Protein AF-A0A7Y2I705-F1 (afdb_monomer_lite)

Foldseek 3Di:
DDDDPVVVVVVVVVVQVVCCVPVVDHPVNCVCVVVQDDLPDQWHADPVPRDIDGSVDQADPPPRDGHDD

pLDDT: mean 77.82, std 11.66, range [48.62, 94.31]

Secondary structure (DSSP, 8-state):
----HHHHHHHHHHHHHHHHHHH---TGGGGGGGGS--TTSS-EE-TTT--EE-TT-SB-TTT--B---

Radius of gyration: 18.63 Å; chains: 1; bounding box: 35×22×52 Å

Structure (mmCIF, N/CA/C/O backbone):
data_AF-A0A7Y2I705-F1
#
_entry.id   AF-A0A7Y2I705-F1
#
loop_
_atom_site.group_PDB
_atom_site.id
_atom_site.type_symbol
_atom_site.label_atom_id
_atom_site.label_alt_id
_atom_site.label_comp_id
_atom_site.label_asym_id
_atom_site.label_entity_id
_atom_site.label_seq_id
_atom_site.pdbx_PDB_ins_code
_atom_site.Cartn_x
_atom_site.Cartn_y
_atom_site.Cartn_z
_atom_site.occupancy
_atom_site.B_iso_or_equiv
_atom_site.auth_seq_id
_atom_site.auth_comp_id
_atom_site.auth_asym_id
_atom_site.auth_atom_id
_atom_site.pdbx_PDB_model_num
ATOM 1 N N . MET A 1 1 ? -12.005 2.364 34.488 1.00 51.84 1 MET A N 1
ATOM 2 C CA . MET A 1 1 ? -12.551 2.473 33.117 1.00 51.84 1 MET A CA 1
ATOM 3 C C . MET A 1 1 ? -12.500 1.089 32.481 1.00 51.84 1 MET A C 1
ATOM 5 O O . MET A 1 1 ? -11.409 0.552 32.366 1.00 51.84 1 MET A O 1
ATOM 9 N N . LYS A 1 2 ? -13.642 0.461 32.173 1.00 71.44 2 LYS A N 1
ATOM 10 C CA . LYS A 1 2 ? -13.688 -0.826 31.455 1.00 71.44 2 LYS A CA 1
ATOM 11 C C . LYS A 1 2 ? -14.506 -0.622 30.185 1.00 71.44 2 LYS A C 1
ATOM 13 O O . LYS A 1 2 ? -15.692 -0.323 30.273 1.00 71.44 2 LYS A O 1
ATOM 18 N N . VAL A 1 3 ? -13.845 -0.713 29.039 1.00 76.56 3 VAL A N 1
ATOM 19 C CA . VAL A 1 3 ? -14.483 -0.621 27.721 1.00 76.56 3 VAL A CA 1
ATOM 20 C C . VAL A 1 3 ? -15.226 -1.931 27.462 1.00 76.56 3 VAL A C 1
ATOM 22 O O . VAL A 1 3 ? -14.696 -3.002 27.771 1.00 76.56 3 VAL A O 1
ATOM 25 N N . LYS A 1 4 ? -16.463 -1.872 26.952 1.00 85.69 4 LYS A N 1
ATOM 26 C CA . LYS A 1 4 ? -17.216 -3.091 26.631 1.00 85.69 4 LYS A CA 1
ATOM 27 C C . LYS A 1 4 ? -16.652 -3.697 25.349 1.00 85.69 4 LYS A C 1
ATOM 29 O O . LYS A 1 4 ? -16.289 -2.976 24.427 1.00 85.69 4 LYS A O 1
ATOM 34 N N . ALA A 1 5 ? -16.643 -5.024 25.243 1.00 80.75 5 ALA A N 1
ATOM 35 C CA . ALA A 1 5 ? -16.209 -5.704 24.018 1.00 80.75 5 ALA A CA 1
ATOM 36 C C . ALA A 1 5 ? -17.007 -5.251 22.771 1.00 80.75 5 ALA A C 1
ATOM 38 O O . ALA A 1 5 ? -16.461 -5.173 21.673 1.00 80.75 5 ALA A O 1
ATOM 39 N N . SER A 1 6 ? -18.274 -4.864 22.957 1.00 84.62 6 SER A N 1
ATOM 40 C CA . SER A 1 6 ? -19.123 -4.269 21.918 1.00 84.62 6 SER A CA 1
ATOM 41 C C . SER A 1 6 ? -18.596 -2.936 21.382 1.00 84.62 6 SER A C 1
ATOM 43 O O . SER A 1 6 ? -18.793 -2.618 20.211 1.00 84.62 6 SER A O 1
ATOM 45 N N . ASP A 1 7 ? -17.920 -2.149 22.220 1.00 88.62 7 ASP A N 1
ATOM 46 C CA . ASP A 1 7 ? -17.386 -0.845 21.826 1.00 88.62 7 ASP A CA 1
ATOM 47 C C . ASP A 1 7 ? -16.179 -1.026 20.900 1.00 88.62 7 ASP A C 1
ATOM 49 O O . ASP A 1 7 ? -16.036 -0.289 19.927 1.00 88.62 7 ASP A O 1
ATOM 53 N N . ALA A 1 8 ? -15.368 -2.065 21.138 1.00 87.12 8 ALA A N 1
ATOM 54 C CA . ALA A 1 8 ? -14.260 -2.429 20.258 1.00 87.12 8 ALA A CA 1
ATOM 55 C C . ALA A 1 8 ? -14.760 -2.834 18.861 1.00 87.12 8 ALA A C 1
ATOM 57 O O . ALA A 1 8 ? -14.259 -2.335 17.857 1.00 87.12 8 ALA A O 1
ATOM 58 N N . GLN A 1 9 ? -15.803 -3.666 18.783 1.00 88.50 9 GLN A N 1
ATOM 59 C CA . GLN A 1 9 ? -16.411 -4.057 17.502 1.00 88.50 9 GLN A CA 1
ATOM 60 C C . GLN A 1 9 ? -16.972 -2.848 16.744 1.00 88.50 9 GLN A C 1
ATOM 62 O O . GLN A 1 9 ? -16.795 -2.722 15.531 1.00 88.50 9 GLN A O 1
ATOM 67 N N . ARG A 1 10 ? -17.613 -1.924 17.465 1.00 92.06 10 ARG A N 1
ATOM 68 C CA . ARG A 1 10 ? -18.164 -0.698 16.882 1.00 92.06 10 ARG A CA 1
ATOM 69 C C . ARG A 1 10 ? -17.068 0.241 16.377 1.00 92.06 10 ARG A C 1
ATOM 71 O O . ARG A 1 10 ? -17.224 0.811 15.302 1.00 92.06 10 ARG A O 1
ATOM 78 N N . ALA A 1 11 ? -15.963 0.367 17.109 1.00 91.12 11 ALA A N 1
ATOM 79 C CA . ALA A 1 11 ? -14.802 1.136 16.674 1.00 91.12 11 ALA A CA 1
ATOM 80 C C . ALA A 1 11 ? -14.183 0.547 15.397 1.00 91.12 11 ALA A C 1
ATOM 82 O O . ALA A 1 11 ? -13.960 1.279 14.437 1.00 91.12 11 ALA A O 1
ATOM 83 N N . VAL A 1 12 ? -14.001 -0.777 15.337 1.00 90.50 12 VAL A N 1
ATOM 84 C CA . VAL A 1 12 ? -13.495 -1.464 14.134 1.00 90.50 12 VAL A CA 1
ATOM 85 C C . VAL A 1 12 ? -14.401 -1.210 12.927 1.00 90.50 12 VAL A C 1
ATOM 87 O O . VAL A 1 12 ? -13.906 -0.914 11.843 1.00 90.50 12 VAL A O 1
ATOM 90 N N . ALA A 1 13 ? -15.724 -1.258 13.101 1.00 91.06 13 ALA A N 1
ATOM 91 C CA . ALA A 1 13 ? -16.663 -0.993 12.011 1.00 91.06 13 ALA A CA 1
ATOM 92 C C . ALA A 1 13 ? -16.576 0.447 11.470 1.00 91.06 13 ALA A C 1
ATOM 94 O O . ALA A 1 13 ? -16.744 0.658 10.268 1.00 91.06 13 ALA A O 1
ATOM 95 N N . ILE A 1 14 ? -16.313 1.432 12.336 1.00 94.31 14 ILE A N 1
ATOM 96 C CA . ILE A 1 14 ? -16.090 2.828 11.924 1.00 94.31 14 ILE A CA 1
ATOM 97 C C . ILE A 1 14 ? -14.793 2.929 11.118 1.00 94.31 14 ILE A C 1
ATOM 99 O O . ILE A 1 14 ? -14.811 3.440 10.002 1.00 94.31 14 ILE A O 1
ATOM 103 N N . LEU A 1 15 ? -13.702 2.359 11.636 1.00 92.75 15 LEU A N 1
ATOM 104 C CA . LEU A 1 15 ? -12.397 2.389 10.973 1.00 92.75 15 LEU A CA 1
ATOM 105 C C . LEU A 1 15 ? -12.429 1.719 9.594 1.00 92.75 15 LEU A C 1
ATOM 107 O O . LEU A 1 15 ? -11.890 2.271 8.639 1.00 92.75 15 LEU A O 1
ATOM 111 N N . LYS A 1 16 ? -13.116 0.576 9.455 1.00 89.06 16 LYS A N 1
ATOM 112 C CA . LYS A 1 16 ? -13.284 -0.091 8.153 1.00 89.06 16 LYS A CA 1
ATOM 113 C C . LYS A 1 16 ? -14.025 0.786 7.142 1.00 89.06 16 LYS A C 1
ATOM 115 O O . LYS A 1 16 ? -13.628 0.855 5.984 1.00 89.06 16 LYS A O 1
ATOM 120 N N . LYS A 1 17 ? -15.092 1.473 7.566 1.00 89.19 17 LYS A N 1
ATOM 121 C CA . LYS A 1 17 ? -15.840 2.381 6.680 1.00 89.19 17 LYS A CA 1
ATOM 122 C C . LYS A 1 17 ? -14.997 3.571 6.234 1.00 89.19 17 LYS A C 1
ATOM 124 O O . LYS A 1 17 ? -15.044 3.927 5.059 1.00 89.19 17 LYS A O 1
ATOM 129 N N . ASP A 1 18 ? -14.239 4.164 7.150 1.00 91.31 18 ASP A N 1
ATOM 130 C CA . ASP A 1 18 ? -13.376 5.301 6.832 1.00 91.31 18 ASP A CA 1
ATOM 131 C C . ASP A 1 18 ? -12.226 4.898 5.905 1.00 91.31 18 ASP A C 1
ATOM 133 O O . ASP A 1 18 ? -11.930 5.631 4.961 1.00 91.31 18 ASP A O 1
ATOM 137 N N . PHE A 1 19 ? -11.636 3.714 6.103 1.00 87.31 19 PHE A N 1
ATOM 138 C CA . PHE A 1 19 ? -10.637 3.150 5.193 1.00 87.31 19 PHE A CA 1
ATOM 139 C C . PHE A 1 19 ? -11.175 3.066 3.761 1.00 87.31 19 PHE A C 1
ATOM 141 O O . PHE A 1 19 ? -10.620 3.705 2.873 1.00 87.31 19 PHE A O 1
ATOM 148 N N . ILE A 1 20 ? -12.307 2.383 3.554 1.00 88.25 20 ILE A N 1
ATOM 149 C CA . ILE A 1 20 ? -12.910 2.225 2.219 1.00 88.25 20 ILE A CA 1
ATOM 150 C C . ILE A 1 20 ? -13.224 3.590 1.599 1.00 88.25 20 ILE A C 1
ATOM 152 O O . ILE A 1 20 ? -12.936 3.833 0.431 1.00 88.25 20 ILE A O 1
ATOM 156 N N . LYS A 1 21 ? -13.798 4.510 2.382 1.00 87.00 21 LYS A N 1
ATOM 157 C CA . LYS A 1 21 ? -14.158 5.847 1.897 1.00 87.00 21 LYS A CA 1
ATOM 158 C C . LYS A 1 21 ? -12.943 6.660 1.442 1.00 87.00 21 LYS A C 1
ATOM 160 O O . LYS A 1 21 ? -13.071 7.451 0.512 1.00 87.00 21 LYS A O 1
ATOM 165 N N . THR A 1 22 ? -11.808 6.535 2.127 1.00 85.75 22 THR A N 1
ATOM 166 C CA . THR A 1 22 ? -10.627 7.379 1.884 1.00 85.75 22 THR A CA 1
ATOM 167 C C . THR A 1 22 ? -9.673 6.799 0.850 1.00 85.75 22 THR A C 1
ATOM 169 O O . THR A 1 22 ? -9.060 7.566 0.113 1.00 85.75 22 THR A O 1
ATOM 172 N N . THR A 1 23 ? -9.558 5.474 0.769 1.00 81.56 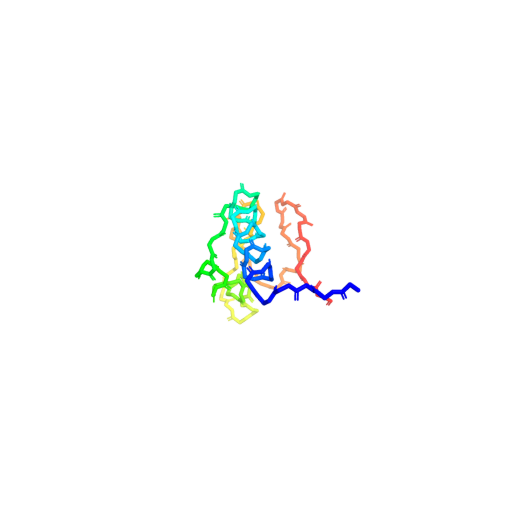23 THR A N 1
ATOM 173 C CA . THR A 1 23 ? -8.646 4.798 -0.165 1.00 81.56 23 THR A CA 1
ATOM 174 C C . THR A 1 23 ? -9.354 4.295 -1.420 1.00 81.56 23 THR A C 1
ATOM 176 O O . THR A 1 23 ? -8.702 4.090 -2.438 1.00 81.56 23 THR A O 1
ATOM 179 N N . GLY A 1 24 ? -10.676 4.093 -1.363 1.00 82.56 24 GLY A N 1
ATOM 180 C CA . GLY A 1 24 ? -11.441 3.415 -2.410 1.00 82.56 24 GLY A CA 1
ATOM 181 C C . GLY A 1 24 ? -11.198 1.904 -2.470 1.00 82.56 24 GLY A C 1
ATOM 182 O O . GLY A 1 24 ? -11.726 1.259 -3.369 1.00 82.56 24 GLY A O 1
ATOM 183 N N . LEU A 1 25 ? -10.420 1.347 -1.535 1.00 80.88 25 LEU A N 1
ATOM 184 C CA . LEU A 1 25 ? -10.044 -0.065 -1.497 1.00 80.88 25 LEU A CA 1
ATOM 185 C C . LEU A 1 25 ? -10.930 -0.829 -0.510 1.00 80.88 25 LEU A C 1
ATOM 187 O O . LEU A 1 25 ? -11.138 -0.396 0.628 1.00 80.88 25 LEU A O 1
ATOM 191 N N . SER A 1 26 ? -11.430 -1.984 -0.932 1.00 76.62 26 SER A N 1
ATOM 192 C CA . SER A 1 26 ? -12.046 -2.986 -0.060 1.00 76.62 26 SER A CA 1
ATOM 193 C C . SER A 1 26 ? -10.992 -3.938 0.529 1.00 76.62 26 SER A C 1
ATOM 195 O O . SER A 1 26 ? -9.841 -3.950 0.095 1.00 76.62 26 SER A O 1
ATOM 197 N N . GLU A 1 27 ? -11.357 -4.733 1.544 1.00 67.62 27 GLU A N 1
ATOM 198 C CA . GLU A 1 27 ? -10.428 -5.712 2.146 1.00 67.62 27 GLU A CA 1
ATOM 199 C C . GLU A 1 27 ? -9.932 -6.744 1.118 1.00 67.62 27 GLU A C 1
ATOM 201 O O . GLU A 1 27 ? -8.780 -7.168 1.185 1.00 67.62 27 GLU A O 1
ATOM 206 N N . ASP A 1 28 ? -10.769 -7.084 0.135 1.00 65.38 28 ASP A N 1
ATOM 207 C CA . ASP A 1 28 ? -10.440 -8.035 -0.926 1.00 65.38 28 ASP A CA 1
ATOM 208 C C . ASP A 1 28 ? -9.473 -7.439 -1.968 1.00 65.38 28 ASP A C 1
ATOM 210 O O . ASP A 1 28 ? -8.671 -8.170 -2.553 1.00 65.38 28 ASP A O 1
ATOM 214 N N . ASP A 1 29 ? -9.464 -6.112 -2.147 1.00 64.56 29 ASP A N 1
ATOM 215 C CA . ASP A 1 29 ? -8.572 -5.418 -3.093 1.00 64.56 29 ASP A CA 1
ATOM 216 C C . ASP A 1 29 ? -7.103 -5.428 -2.641 1.00 64.56 29 ASP A C 1
ATOM 218 O O . ASP A 1 29 ? -6.192 -5.235 -3.446 1.00 64.56 29 ASP A O 1
ATOM 222 N N . LEU A 1 30 ? -6.843 -5.693 -1.358 1.00 62.94 30 LEU A N 1
ATOM 223 C CA . LEU A 1 30 ? -5.481 -5.809 -0.832 1.00 62.94 30 LEU A CA 1
ATOM 224 C C . LEU A 1 30 ? -4.827 -7.157 -1.162 1.00 62.94 30 LEU A C 1
ATOM 226 O O . LEU A 1 30 ? -3.608 -7.273 -1.060 1.00 62.94 30 LEU A O 1
ATOM 230 N N . SER A 1 31 ? -5.597 -8.155 -1.609 1.00 63.94 31 SER A N 1
ATOM 231 C CA . SER A 1 31 ? -5.070 -9.470 -2.009 1.00 63.94 31 SER A CA 1
ATOM 232 C C . SER A 1 31 ? -4.114 -9.411 -3.207 1.00 63.94 31 SER A C 1
ATOM 234 O O . SER A 1 31 ? -3.290 -10.304 -3.384 1.00 63.94 31 SER A O 1
ATOM 236 N N . VAL A 1 32 ? -4.185 -8.342 -4.007 1.00 59.06 32 VAL A N 1
ATOM 237 C CA . VAL A 1 32 ? -3.301 -8.095 -5.157 1.00 59.06 32 VAL A CA 1
ATOM 238 C C . VAL A 1 32 ? -2.224 -7.048 -4.872 1.00 59.06 32 VAL A C 1
ATOM 240 O O . VAL A 1 32 ? -1.438 -6.730 -5.764 1.00 59.06 32 VAL A O 1
ATOM 243 N N . ALA A 1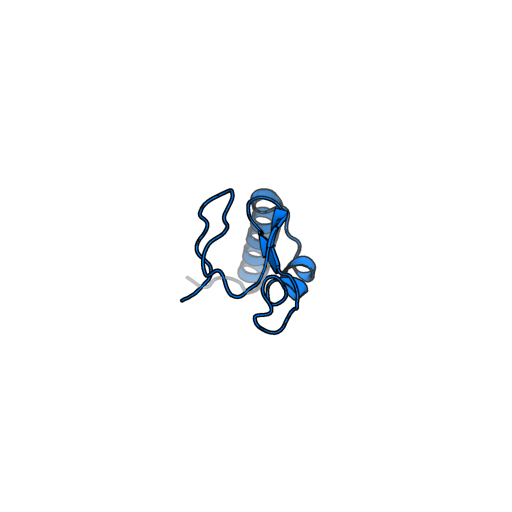 33 ? -2.146 -6.516 -3.646 1.00 59.25 33 ALA A N 1
ATOM 244 C CA . ALA A 1 33 ? -1.156 -5.498 -3.286 1.00 59.25 33 ALA A CA 1
ATOM 245 C C . ALA A 1 33 ? 0.290 -5.998 -3.473 1.00 59.25 33 ALA A C 1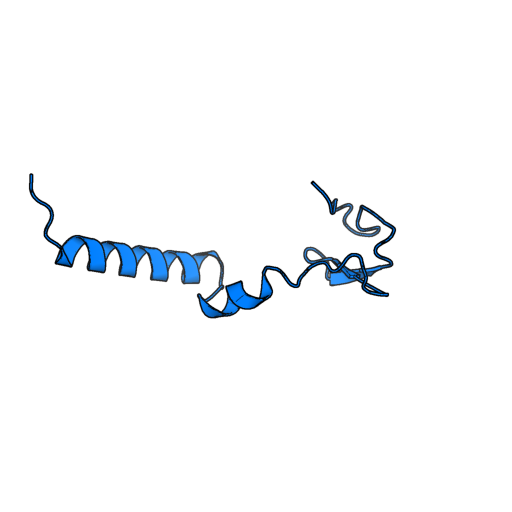
ATOM 247 O O . ALA A 1 33 ? 1.172 -5.224 -3.836 1.00 59.25 33 ALA A O 1
ATOM 248 N N . GLU A 1 34 ? 0.518 -7.302 -3.304 1.00 55.34 34 GLU A N 1
ATOM 249 C CA . GLU A 1 34 ? 1.816 -7.955 -3.525 1.00 55.34 34 GLU A CA 1
ATOM 250 C C . GLU A 1 34 ? 2.124 -8.211 -5.016 1.00 55.34 34 GLU A C 1
ATOM 252 O O . GLU A 1 34 ? 3.263 -8.508 -5.366 1.00 55.34 34 GLU A O 1
ATOM 257 N N . ALA A 1 35 ? 1.147 -8.069 -5.920 1.00 57.72 35 ALA A N 1
ATOM 258 C CA . ALA A 1 35 ? 1.274 -8.451 -7.331 1.00 57.72 35 ALA A CA 1
ATOM 259 C C . ALA A 1 35 ? 1.722 -7.312 -8.270 1.00 57.72 35 ALA A C 1
ATOM 261 O O . ALA A 1 35 ? 1.809 -7.510 -9.482 1.00 57.72 35 ALA A O 1
ATOM 262 N N . ILE A 1 36 ? 1.995 -6.112 -7.750 1.00 59.84 36 ILE A N 1
ATOM 263 C CA . ILE A 1 36 ? 2.230 -4.920 -8.586 1.00 59.84 36 ILE A CA 1
ATOM 264 C C . ILE A 1 36 ? 3.612 -4.944 -9.267 1.00 59.84 36 ILE A C 1
ATOM 266 O O . ILE A 1 36 ? 3.785 -4.342 -10.328 1.00 59.84 36 ILE A O 1
ATOM 270 N N . PHE A 1 37 ? 4.592 -5.665 -8.713 1.00 57.22 37 PHE A N 1
ATOM 271 C CA . PHE A 1 37 ? 5.949 -5.689 -9.260 1.00 57.22 37 PHE A CA 1
ATOM 272 C C . PHE A 1 37 ? 6.584 -7.079 -9.163 1.00 57.22 37 PHE A C 1
ATOM 274 O O . PHE A 1 37 ? 7.086 -7.477 -8.115 1.00 57.22 37 PHE A O 1
ATOM 281 N N . SER A 1 38 ? 6.584 -7.812 -10.278 1.00 61.34 38 SER A N 1
ATOM 282 C CA . SER A 1 38 ? 7.390 -9.025 -10.428 1.00 61.34 38 SER A CA 1
ATOM 283 C C . SER A 1 38 ? 8.680 -8.678 -11.164 1.00 61.34 38 SER A C 1
ATOM 285 O O . SER A 1 38 ? 8.654 -8.304 -12.336 1.00 61.34 38 SER A O 1
ATOM 287 N N . VAL A 1 39 ? 9.813 -8.806 -10.468 1.00 61.25 39 VAL A N 1
ATOM 288 C CA . VAL A 1 39 ? 11.161 -8.590 -11.030 1.00 61.25 39 VAL A CA 1
ATOM 289 C C . VAL A 1 39 ? 11.463 -9.593 -12.152 1.00 61.25 39 VAL A C 1
ATOM 291 O O . VAL A 1 39 ? 12.258 -9.315 -13.042 1.00 61.25 39 VAL A O 1
ATOM 294 N N . GLU A 1 40 ? 10.798 -10.749 -12.125 1.00 64.75 40 GLU A N 1
ATOM 295 C CA . GLU A 1 40 ? 10.951 -11.841 -13.090 1.00 64.75 40 GLU A CA 1
ATOM 296 C C . GLU A 1 40 ? 10.030 -11.693 -14.313 1.00 64.75 40 GLU A C 1
ATOM 298 O O . GLU A 1 40 ? 10.126 -12.477 -15.257 1.00 64.75 40 GLU A O 1
ATOM 303 N N . ALA A 1 41 ? 9.121 -10.710 -14.319 1.00 69.38 41 ALA A N 1
ATOM 304 C CA . ALA A 1 41 ? 8.231 -10.479 -15.450 1.00 69.38 41 ALA A CA 1
ATOM 305 C C . ALA A 1 41 ? 8.989 -9.883 -16.645 1.00 69.38 41 ALA A C 1
ATOM 307 O O . ALA A 1 41 ? 9.887 -9.066 -16.497 1.00 69.38 41 ALA A O 1
ATOM 308 N N . GLU A 1 42 ? 8.576 -10.212 -17.867 1.00 73.56 42 GLU A N 1
ATOM 309 C CA . GLU A 1 42 ? 9.157 -9.614 -19.079 1.00 73.56 42 GLU A CA 1
ATOM 310 C C . GLU A 1 42 ? 8.817 -8.114 -19.207 1.00 73.56 42 GLU A C 1
ATOM 312 O O . GLU A 1 42 ? 9.470 -7.351 -19.924 1.00 73.56 42 GLU A O 1
ATOM 317 N N . THR A 1 43 ? 7.769 -7.660 -18.515 1.00 74.94 43 THR A N 1
ATOM 318 C CA . THR A 1 43 ? 7.307 -6.270 -18.528 1.00 74.94 43 THR A CA 1
ATOM 319 C C . THR A 1 43 ? 6.625 -5.927 -17.209 1.00 74.94 43 THR A C 1
ATOM 321 O O . THR A 1 43 ? 5.831 -6.713 -16.694 1.00 74.94 43 THR A O 1
ATOM 324 N N . VAL A 1 44 ? 6.881 -4.727 -16.696 1.00 79.50 44 VAL A N 1
ATOM 325 C CA . VAL A 1 44 ? 6.235 -4.168 -15.501 1.00 79.50 44 VAL A CA 1
ATOM 326 C C . VAL A 1 44 ? 5.351 -2.982 -15.877 1.00 79.50 44 VAL A C 1
ATOM 328 O O . VAL A 1 44 ? 5.624 -2.273 -16.848 1.00 79.50 44 VAL A O 1
ATOM 331 N N . VAL A 1 45 ? 4.271 -2.776 -15.121 1.00 82.06 45 VAL A N 1
ATOM 332 C CA . VAL A 1 45 ? 3.362 -1.629 -15.264 1.00 82.06 45 VAL A CA 1
ATOM 333 C C . VAL A 1 45 ? 3.597 -0.691 -14.086 1.00 82.06 45 VAL A C 1
ATOM 335 O O . VAL A 1 45 ? 3.488 -1.104 -12.936 1.00 82.06 45 VAL A O 1
ATOM 338 N N . CYS A 1 46 ? 3.900 0.577 -14.355 1.00 82.06 46 CYS A N 1
ATOM 339 C CA . CYS A 1 46 ? 4.032 1.585 -13.311 1.00 82.06 46 CYS A CA 1
ATOM 340 C C . CYS A 1 46 ? 2.682 1.769 -12.588 1.00 82.06 46 CYS A C 1
ATOM 342 O O . CYS A 1 46 ? 1.713 2.154 -13.242 1.00 82.06 46 CYS A O 1
ATOM 344 N N . PRO A 1 47 ? 2.597 1.599 -11.259 1.00 78.19 47 PRO A N 1
ATOM 345 C CA . PRO A 1 47 ? 1.358 1.811 -10.516 1.00 78.19 47 PRO A CA 1
ATOM 346 C C . PRO A 1 47 ? 0.923 3.281 -10.464 1.00 78.19 47 PRO A C 1
ATOM 348 O O . PRO A 1 47 ? -0.260 3.552 -10.298 1.00 78.19 47 PRO A O 1
ATOM 351 N N . ALA A 1 48 ? 1.845 4.238 -10.619 1.00 81.69 48 ALA A N 1
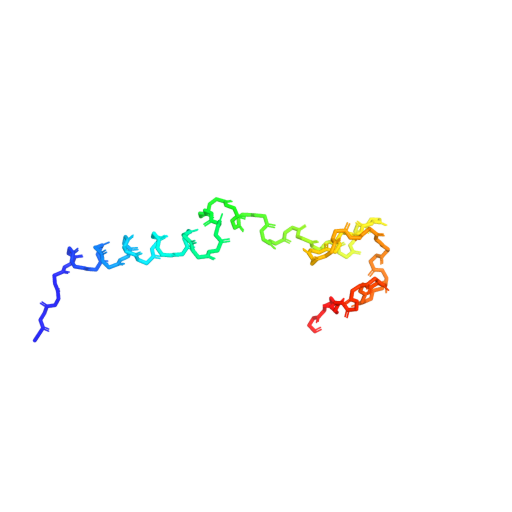ATOM 352 C CA . ALA A 1 48 ? 1.510 5.662 -10.557 1.00 81.69 48 ALA A CA 1
ATOM 353 C C . ALA A 1 48 ? 0.996 6.233 -11.886 1.00 81.69 48 ALA A C 1
ATOM 355 O O . ALA A 1 48 ? 0.094 7.064 -11.884 1.00 81.69 48 ALA A O 1
ATOM 356 N N . CYS A 1 49 ? 1.566 5.814 -13.020 1.00 86.50 49 CYS A N 1
ATOM 357 C CA . CYS A 1 49 ? 1.243 6.390 -14.334 1.00 86.50 49 CYS A CA 1
ATOM 358 C C . CYS A 1 49 ? 0.800 5.364 -15.385 1.00 86.50 49 CYS A C 1
ATOM 360 O O . CYS A 1 49 ? 0.510 5.734 -16.517 1.00 86.50 49 CYS A O 1
ATOM 362 N N . SER A 1 50 ? 0.723 4.079 -15.030 1.00 83.81 50 SER A N 1
ATOM 363 C CA . SER A 1 50 ? 0.346 2.971 -15.923 1.00 83.81 50 SER A CA 1
ATOM 364 C C . SER A 1 50 ? 1.290 2.711 -17.111 1.00 83.81 50 SER A C 1
ATOM 366 O O . SER A 1 50 ? 0.979 1.889 -17.975 1.00 83.81 50 SER A O 1
ATOM 368 N N . THR A 1 51 ? 2.468 3.343 -17.157 1.00 85.62 51 THR A N 1
ATOM 369 C CA . THR A 1 51 ? 3.491 3.092 -18.188 1.00 85.62 51 THR A CA 1
ATOM 370 C C . THR A 1 51 ? 4.043 1.671 -18.111 1.00 85.62 51 THR A C 1
ATOM 372 O O . THR A 1 51 ? 4.396 1.198 -17.033 1.00 85.62 51 THR A O 1
ATOM 375 N N . ARG A 1 52 ? 4.180 1.004 -19.263 1.00 86.56 52 ARG A N 1
ATOM 376 C CA . ARG A 1 52 ? 4.795 -0.327 -19.396 1.00 86.56 52 ARG A CA 1
ATOM 377 C C . ARG A 1 52 ? 6.276 -0.206 -19.741 1.00 86.56 52 ARG A C 1
ATOM 379 O O . ARG A 1 52 ? 6.614 0.467 -20.710 1.00 86.56 52 ARG A O 1
ATOM 386 N N . PHE A 1 53 ?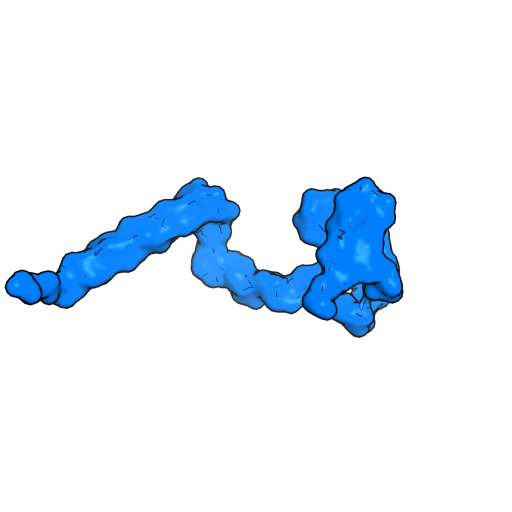 7.150 -0.857 -18.981 1.00 84.81 53 PHE A N 1
ATOM 387 C CA . PHE A 1 53 ? 8.601 -0.812 -19.199 1.00 84.81 53 PHE A CA 1
ATOM 388 C C . PHE A 1 53 ? 9.287 -2.109 -18.736 1.00 84.81 53 PHE A C 1
ATOM 390 O O . PHE A 1 53 ? 8.643 -2.994 -18.172 1.00 84.81 53 PHE A O 1
ATOM 397 N N . LYS A 1 54 ? 10.586 -2.261 -19.026 1.00 81.75 54 LYS A N 1
ATOM 398 C CA . LYS A 1 54 ? 11.368 -3.438 -18.614 1.00 81.75 54 LYS A CA 1
ATOM 399 C C . LYS A 1 54 ? 11.756 -3.352 -17.125 1.00 81.75 54 LYS A C 1
ATOM 401 O O . LYS A 1 54 ? 12.228 -2.291 -16.720 1.00 81.75 54 LYS A O 1
ATOM 406 N N . PRO A 1 55 ? 11.657 -4.442 -16.340 1.00 72.81 55 PRO A N 1
ATOM 407 C CA . PRO A 1 55 ? 11.967 -4.432 -14.903 1.00 72.81 55 PRO A CA 1
ATOM 408 C C . PRO A 1 55 ? 13.433 -4.138 -14.557 1.00 72.81 55 PRO A C 1
ATOM 410 O O . PRO A 1 55 ? 13.734 -3.843 -13.406 1.00 72.81 55 PRO A O 1
ATOM 413 N N . GLU A 1 56 ? 14.347 -4.187 -15.534 1.00 73.12 56 GLU A N 1
ATOM 414 C CA . GLU A 1 56 ? 15.754 -3.790 -15.360 1.00 73.12 56 GLU A CA 1
ATOM 415 C C . GLU A 1 56 ? 15.908 -2.315 -14.939 1.00 73.12 56 GLU A C 1
ATOM 417 O O . GLU A 1 56 ? 16.917 -1.933 -14.342 1.00 73.12 56 GLU A O 1
ATOM 422 N N . LEU A 1 57 ? 14.906 -1.477 -15.230 1.00 71.50 57 LEU A N 1
ATOM 423 C CA . LEU A 1 57 ? 14.866 -0.085 -14.800 1.00 71.50 57 LEU A CA 1
ATOM 424 C C . LEU A 1 57 ? 14.293 -0.000 -13.380 1.00 71.50 57 LEU A C 1
ATOM 426 O O . LEU A 1 57 ? 13.108 -0.237 -13.155 1.00 71.50 57 LEU A O 1
ATOM 430 N N . ARG A 1 58 ? 15.129 0.414 -12.421 1.00 78.06 58 ARG A N 1
ATOM 431 C CA . ARG A 1 58 ? 14.706 0.721 -11.040 1.00 78.06 58 ARG A CA 1
ATOM 432 C C . ARG A 1 58 ? 13.841 1.979 -10.928 1.00 78.06 58 ARG A C 1
ATOM 434 O O . ARG A 1 58 ? 13.396 2.310 -9.839 1.00 78.06 58 ARG A O 1
ATOM 441 N N . SER A 1 59 ? 13.616 2.699 -12.021 1.00 85.38 59 SER A N 1
ATOM 442 C CA . SER A 1 59 ? 12.791 3.902 -12.049 1.00 85.38 59 SER A CA 1
ATOM 443 C C . SER A 1 59 ? 11.905 3.931 -13.289 1.00 85.38 59 SER A C 1
ATOM 445 O O . SER A 1 59 ? 12.292 3.486 -14.372 1.00 85.38 59 SER A O 1
ATOM 447 N N . CYS A 1 60 ? 10.687 4.452 -13.136 1.00 86.56 60 CYS A N 1
ATOM 448 C CA . CYS A 1 60 ? 9.788 4.663 -14.261 1.00 86.56 60 CYS A CA 1
ATOM 449 C C . CYS A 1 60 ? 10.358 5.753 -15.185 1.00 86.56 60 CYS A C 1
ATOM 451 O O . CYS A 1 60 ? 10.601 6.859 -14.702 1.00 86.56 60 CYS A O 1
ATOM 453 N N . PRO A 1 61 ? 10.488 5.515 -16.503 1.00 86.69 61 PRO A N 1
ATOM 454 C CA . PRO A 1 61 ? 11.020 6.516 -17.431 1.00 86.69 61 PRO A CA 1
ATOM 455 C C . PRO A 1 61 ? 10.107 7.740 -17.617 1.00 86.69 61 PRO A C 1
ATOM 457 O O . PRO A 1 61 ? 10.588 8.790 -18.024 1.00 86.69 61 PRO A O 1
ATOM 460 N N . GLU A 1 62 ? 8.811 7.618 -17.310 1.00 90.56 62 GLU A N 1
ATOM 461 C CA . GLU A 1 62 ? 7.826 8.686 -17.543 1.00 90.56 62 GLU A CA 1
ATOM 462 C C . GLU A 1 62 ? 7.557 9.539 -16.299 1.00 90.56 62 GLU A C 1
ATOM 464 O O . GLU A 1 62 ? 7.474 10.760 -16.383 1.00 90.56 62 GLU A O 1
ATOM 469 N N . CYS A 1 63 ? 7.406 8.908 -15.130 1.00 88.56 63 CYS A N 1
ATOM 470 C CA . CYS A 1 63 ? 7.043 9.613 -13.892 1.00 88.56 63 CYS A CA 1
ATOM 471 C C . CYS A 1 63 ? 8.158 9.645 -12.843 1.00 88.56 63 CYS A C 1
ATOM 473 O O . CYS A 1 63 ? 7.948 10.174 -11.753 1.00 88.56 63 CYS A O 1
ATOM 475 N N . SER A 1 64 ? 9.317 9.054 -13.145 1.00 87.00 64 SER A N 1
ATOM 476 C CA . SER A 1 64 ? 10.475 8.976 -12.247 1.00 87.00 64 SER A CA 1
ATOM 477 C C . SER A 1 64 ? 10.208 8.286 -10.904 1.00 87.00 64 SER A C 1
ATOM 479 O O . SER A 1 64 ? 11.015 8.408 -9.988 1.00 87.00 64 SER A O 1
ATOM 481 N N . LEU A 1 65 ? 9.099 7.547 -10.771 1.00 83.81 65 LEU A N 1
ATOM 482 C CA . LEU A 1 65 ? 8.830 6.730 -9.590 1.00 83.81 65 LEU A CA 1
ATOM 483 C C . LEU A 1 65 ? 9.915 5.656 -9.460 1.00 83.81 65 LEU A C 1
A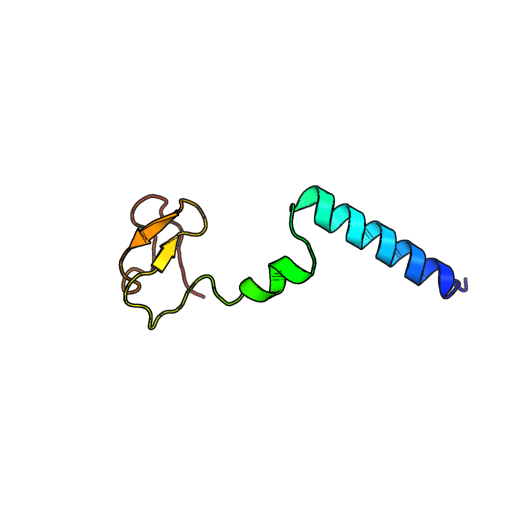TOM 485 O O . LEU A 1 65 ? 10.107 4.874 -10.391 1.00 83.81 65 LEU A O 1
ATOM 489 N N . GLU A 1 66 ? 10.601 5.619 -8.322 1.00 83.19 66 GLU A N 1
ATOM 490 C CA . GLU A 1 66 ? 11.593 4.592 -8.009 1.00 83.19 66 GLU A CA 1
ATOM 491 C C . GLU A 1 66 ? 10.921 3.324 -7.462 1.00 83.19 66 GLU A C 1
ATOM 493 O O . GLU A 1 66 ? 10.003 3.380 -6.642 1.00 83.19 66 GLU A O 1
ATOM 498 N N . PHE A 1 67 ? 11.393 2.171 -7.932 1.00 73.19 67 PHE A N 1
ATOM 499 C CA . PHE A 1 67 ? 10.961 0.834 -7.549 1.00 73.19 67 PHE A CA 1
ATOM 500 C C . PHE A 1 67 ? 12.140 0.105 -6.905 1.00 73.19 67 PHE A C 1
ATOM 502 O O . PHE A 1 67 ? 13.100 -0.271 -7.580 1.00 73.19 67 PHE A O 1
ATOM 509 N N . GLY A 1 68 ? 12.074 -0.089 -5.591 1.00 63.44 68 GLY A N 1
ATOM 510 C CA . GLY A 1 68 ? 13.096 -0.797 -4.822 1.00 63.44 68 GLY A CA 1
ATOM 511 C C . GLY A 1 68 ? 13.258 -0.224 -3.415 1.00 63.44 68 GLY A C 1
ATOM 512 O O . GLY A 1 68 ? 13.214 0.989 -3.236 1.00 63.44 68 GLY A O 1
ATOM 513 N N . LEU A 1 69 ? 13.415 -1.121 -2.437 1.00 48.62 69 LEU A N 1
ATOM 514 C CA . LEU A 1 69 ? 13.969 -0.847 -1.106 1.00 48.62 69 LEU A CA 1
ATOM 515 C C . LEU A 1 69 ? 15.502 -0.841 -1.168 1.00 48.62 69 LEU A C 1
ATOM 517 O O . LEU A 1 69 ? 16.054 -1.627 -1.976 1.00 48.62 69 LEU A O 1
#

Sequence (69 aa):
MKVKASDAQRAVAILKKDFIKTTGLSEDDLSVAEAIFSVEAETVVCPACSTRFKPELRSCPECSLEFGL